Protein AF-A0A1I0N779-F1 (afdb_monomer_lite)

Foldseek 3Di:
DDDDPVPVVVVVVVVVLVVVLVVLLVQLVVLLVVLVVCVVVVPPPSSLVSPLSSLVSQLVSCVSVVPPVSNVVSVVVNVVSVVVVVVD

Radius of gyration: 17.85 Å; chains: 1; bounding box: 55×30×44 Å

Sequence (88 aa):
MGGSPVRSDAILQSGSREHVVFAIKWGASAIQIIGYTATGFGWTPWNLYLFLAGVLGWFAVGALWNDKALMLVHLVALIAMIAGMTNS

Organism: NCBI:txid1173584

Secondary structure (DSSP, 8-state):
----THHHHHHHHHHHHHHHHHHHHHHHHHHHHHHHHHHHTT-TTHHHHHHHHHHHHHHHHHHHHT-HHHHHHHHHHHHHHHHHHHT-

pLDDT: mean 92.35, std 10.76, range [52.69, 98.69]

Structure (mmCIF, N/CA/C/O backbone):
data_AF-A0A1I0N779-F1
#
_entry.id   AF-A0A1I0N779-F1
#
loop_
_atom_site.group_PDB
_atom_site.id
_atom_site.type_symbol
_atom_site.label_atom_id
_atom_site.label_alt_id
_atom_site.label_comp_id
_atom_site.label_asym_id
_atom_site.label_entity_id
_atom_site.label_seq_id
_atom_site.pdbx_PDB_ins_code
_atom_site.Cartn_x
_atom_site.Cartn_y
_atom_site.Cartn_z
_atom_site.occupancy
_atom_site.B_iso_or_equiv
_atom_site.auth_seq_id
_atom_site.auth_comp_id
_atom_site.auth_asym_id
_atom_site.auth_atom_id
_atom_site.pdbx_PDB_model_num
ATOM 1 N N . MET A 1 1 ? -36.297 19.786 27.393 1.00 52.69 1 MET A N 1
ATOM 2 C CA . MET A 1 1 ? -36.373 18.605 26.508 1.00 52.69 1 MET A CA 1
ATOM 3 C C . MET A 1 1 ? -35.301 18.757 25.443 1.00 52.69 1 MET A C 1
ATOM 5 O O . MET A 1 1 ? -35.439 19.620 24.593 1.00 52.69 1 MET A O 1
ATOM 9 N N . GLY A 1 2 ? -34.210 18.004 25.535 1.00 56.16 2 GLY A N 1
ATOM 10 C CA . GLY A 1 2 ? -33.141 18.003 24.536 1.00 56.16 2 GLY A CA 1
ATOM 11 C C . GLY A 1 2 ? -32.464 16.643 24.580 1.00 56.16 2 GLY A C 1
ATOM 12 O O . GLY A 1 2 ? -31.687 16.382 25.492 1.00 56.16 2 GLY A O 1
ATOM 13 N N . GLY A 1 3 ? -32.840 15.744 23.669 1.00 63.09 3 GLY A N 1
ATOM 14 C CA . GLY A 1 3 ? -32.130 14.480 23.485 1.00 63.09 3 GLY A CA 1
ATOM 15 C C . GLY A 1 3 ? -30.757 14.800 22.912 1.00 63.09 3 GLY A C 1
ATOM 16 O O . GLY A 1 3 ? -30.671 15.437 21.866 1.00 63.09 3 GLY A O 1
ATOM 17 N N . SER A 1 4 ? -29.690 14.458 23.627 1.00 62.97 4 SER A N 1
ATOM 18 C CA . SER A 1 4 ? -28.339 14.858 23.248 1.00 62.97 4 SER A CA 1
ATOM 19 C C . SER A 1 4 ? -27.885 14.127 21.966 1.00 62.97 4 SER A C 1
ATOM 21 O O . SER A 1 4 ? -27.844 12.896 21.956 1.00 62.97 4 SER A O 1
ATOM 23 N N . PRO A 1 5 ? -27.493 14.845 20.891 1.00 65.75 5 PRO A N 1
ATOM 24 C CA . PRO A 1 5 ? -27.075 14.252 19.606 1.00 65.75 5 PRO A CA 1
ATOM 25 C C . PRO A 1 5 ? -25.756 13.446 19.650 1.00 65.75 5 PRO A C 1
ATOM 27 O O . PRO A 1 5 ? -25.370 12.793 18.689 1.00 65.75 5 PRO A O 1
ATOM 30 N N . VAL A 1 6 ? -25.088 13.390 20.802 1.00 72.94 6 VAL A N 1
ATOM 31 C CA . VAL A 1 6 ? -23.704 12.912 20.950 1.00 72.94 6 VAL A CA 1
ATOM 32 C C . VAL A 1 6 ? -23.502 11.429 20.592 1.00 72.94 6 VAL A C 1
ATOM 34 O O . VAL A 1 6 ? -22.433 11.059 20.112 1.00 72.94 6 VAL A O 1
ATOM 37 N N . ARG A 1 7 ? -24.498 10.555 20.812 1.00 75.81 7 ARG A N 1
ATOM 38 C CA . ARG A 1 7 ? -24.324 9.103 20.600 1.00 75.81 7 ARG A CA 1
ATOM 39 C C . ARG A 1 7 ? -24.534 8.674 19.148 1.00 75.81 7 ARG A C 1
ATOM 41 O O . ARG A 1 7 ? -23.778 7.840 18.666 1.00 75.81 7 ARG A O 1
ATOM 48 N N . SER A 1 8 ? -25.546 9.207 18.465 1.00 76.50 8 SER A N 1
ATOM 49 C CA . SER A 1 8 ? -25.881 8.796 17.094 1.00 76.50 8 SER A CA 1
ATOM 50 C C . SER A 1 8 ? -24.815 9.249 16.099 1.00 76.50 8 SER A C 1
ATOM 52 O O . SER A 1 8 ? -24.371 8.450 15.277 1.00 76.50 8 SER A O 1
ATOM 54 N N . ASP A 1 9 ? -24.335 10.487 16.239 1.00 77.12 9 ASP A N 1
ATOM 55 C CA . ASP A 1 9 ? -23.330 11.070 15.343 1.00 77.12 9 ASP A CA 1
ATOM 56 C C . ASP A 1 9 ? -22.004 10.295 15.395 1.00 77.12 9 ASP A C 1
ATOM 58 O O . ASP A 1 9 ? -21.398 10.010 14.361 1.00 77.12 9 ASP A O 1
ATOM 62 N N . ALA A 1 10 ? -21.592 9.862 16.593 1.00 78.44 10 ALA A N 1
ATOM 63 C CA . ALA A 1 10 ? -20.385 9.061 16.787 1.00 78.44 10 ALA A CA 1
ATOM 64 C C . ALA A 1 10 ? -20.466 7.681 16.103 1.00 78.44 10 ALA A C 1
ATOM 66 O O . ALA A 1 10 ? -19.479 7.224 15.528 1.00 78.44 10 ALA A O 1
ATOM 67 N N . ILE A 1 11 ? -21.639 7.036 16.125 1.00 78.81 11 ILE A N 1
ATOM 68 C CA . ILE A 1 11 ? -21.863 5.724 15.491 1.00 78.81 11 ILE A CA 1
ATOM 69 C C . ILE A 1 11 ? -21.897 5.844 13.961 1.00 78.81 11 ILE A C 1
ATOM 71 O O . ILE A 1 11 ? -21.349 4.995 13.255 1.00 78.81 11 ILE A O 1
ATOM 75 N N . LEU A 1 12 ? -22.491 6.916 13.426 1.00 81.06 12 LEU A N 1
ATOM 76 C CA . LEU A 1 12 ? -22.466 7.179 11.984 1.00 81.06 12 LEU A CA 1
ATOM 77 C C . LEU A 1 12 ? -21.044 7.480 11.498 1.00 81.06 12 LEU A C 1
ATOM 79 O O . LEU A 1 12 ? -20.639 7.023 10.426 1.00 81.06 12 LEU A O 1
ATOM 83 N N . GLN A 1 13 ? -20.263 8.204 12.303 1.00 80.94 13 GLN A N 1
ATOM 84 C CA . GLN A 1 13 ? -18.877 8.513 11.977 1.00 80.94 13 GLN A CA 1
ATOM 85 C C . GLN A 1 13 ? -17.972 7.275 12.028 1.00 80.94 13 GLN A C 1
ATOM 87 O O . GLN A 1 13 ? -17.147 7.102 11.124 1.00 80.94 13 GLN A O 1
ATOM 92 N N . SER A 1 14 ? -18.125 6.402 13.031 1.00 80.88 14 SER A N 1
ATOM 93 C CA . SER A 1 14 ? -17.360 5.149 13.104 1.00 80.88 14 SER A CA 1
ATOM 94 C C . SER A 1 14 ? -17.689 4.237 11.924 1.00 80.88 14 SER A C 1
ATOM 96 O O . SER A 1 14 ? -16.775 3.794 11.229 1.00 80.88 14 SER A O 1
ATOM 98 N N . GLY A 1 15 ? -18.980 4.065 11.619 1.00 87.06 15 GLY A N 1
ATOM 99 C CA . GLY A 1 15 ? -19.424 3.289 10.463 1.00 87.06 15 GLY A CA 1
ATOM 100 C C . GLY A 1 15 ? -18.868 3.843 9.151 1.00 87.06 15 GLY A C 1
ATOM 101 O O . GLY A 1 15 ? -18.316 3.094 8.350 1.00 87.06 15 GLY A O 1
ATOM 102 N N . SER A 1 16 ? -18.934 5.158 8.925 1.00 90.25 16 SER A N 1
ATOM 103 C CA . SER A 1 16 ? -18.384 5.784 7.711 1.00 90.25 16 SER A CA 1
ATOM 104 C C . SER A 1 16 ? -16.876 5.541 7.556 1.00 90.25 16 SER A C 1
ATOM 106 O O . SER A 1 16 ? -16.413 5.127 6.489 1.00 90.25 16 SER A O 1
ATOM 108 N N . ARG A 1 17 ? -16.103 5.710 8.638 1.00 90.75 17 ARG A N 1
ATOM 109 C CA . ARG A 1 17 ? -14.654 5.457 8.627 1.00 90.75 17 ARG A CA 1
ATOM 110 C C . ARG A 1 17 ? -14.333 4.000 8.287 1.00 90.75 17 ARG A C 1
ATOM 112 O O . ARG A 1 17 ? -13.409 3.760 7.512 1.00 90.75 17 ARG A O 1
ATOM 119 N N . GLU A 1 18 ? -15.079 3.042 8.827 1.00 93.12 18 GLU A N 1
ATOM 120 C CA . GLU A 1 18 ? -14.879 1.617 8.541 1.00 93.12 18 GLU A CA 1
ATOM 121 C C . GLU A 1 18 ? -15.095 1.282 7.060 1.00 93.12 18 GLU A C 1
ATOM 123 O O . GLU A 1 18 ? -14.269 0.583 6.470 1.00 93.12 18 GLU A O 1
ATOM 128 N N . HIS A 1 19 ? -16.136 1.833 6.428 1.00 95.00 19 HIS A N 1
ATOM 129 C CA . HIS A 1 19 ? -16.381 1.641 4.994 1.00 95.00 19 HIS A CA 1
ATOM 130 C C . HIS A 1 19 ? -15.248 2.217 4.136 1.00 95.00 19 HIS A C 1
ATOM 132 O O . HIS A 1 19 ? -14.805 1.572 3.183 1.00 95.00 19 HIS A O 1
ATOM 138 N N . VAL A 1 20 ? -14.743 3.404 4.490 1.00 95.44 20 VAL A N 1
ATOM 139 C CA . VAL A 1 20 ? -13.610 4.032 3.793 1.00 95.44 20 VAL A CA 1
ATOM 140 C C . VAL A 1 20 ? -12.359 3.163 3.905 1.00 95.44 20 VAL A C 1
ATOM 142 O O . VAL A 1 20 ? -11.736 2.841 2.894 1.00 95.44 20 VAL A O 1
ATOM 145 N N . VAL A 1 21 ? -12.014 2.728 5.118 1.00 96.81 21 VAL A N 1
ATOM 146 C CA . VAL A 1 21 ? -10.875 1.831 5.356 1.00 96.81 21 VAL A CA 1
ATOM 147 C C . VAL A 1 21 ? -11.019 0.535 4.562 1.00 96.81 21 VAL A C 1
ATOM 149 O O . VAL A 1 21 ? -10.059 0.086 3.936 1.00 96.81 21 VAL A O 1
ATOM 152 N N . PHE A 1 22 ? -12.209 -0.068 4.575 1.00 97.25 22 PHE A N 1
ATOM 153 C CA . PHE A 1 22 ? -12.489 -1.296 3.842 1.00 97.25 22 PHE A CA 1
ATOM 154 C C . PHE A 1 22 ? -12.239 -1.113 2.342 1.00 97.25 22 PHE A C 1
ATOM 156 O O . PHE A 1 22 ? -11.499 -1.901 1.748 1.00 97.25 22 PHE A O 1
ATOM 163 N N . ALA A 1 23 ? -12.795 -0.054 1.749 1.00 98.00 23 ALA A N 1
ATOM 164 C CA . ALA A 1 23 ? -12.640 0.242 0.330 1.00 98.00 23 ALA A CA 1
ATOM 165 C C . ALA A 1 23 ? -11.169 0.462 -0.053 1.00 98.00 23 ALA A C 1
ATOM 167 O O . ALA A 1 23 ? -10.689 -0.142 -1.014 1.00 98.00 23 ALA A O 1
ATOM 168 N N . ILE A 1 24 ? -10.432 1.262 0.726 1.00 98.06 24 ILE A N 1
ATOM 169 C CA . ILE A 1 24 ? -9.013 1.542 0.459 1.00 98.06 24 ILE A CA 1
ATOM 170 C C . ILE A 1 24 ? -8.186 0.261 0.576 1.00 98.06 24 ILE A C 1
ATOM 172 O O . ILE A 1 24 ? -7.384 -0.023 -0.310 1.00 98.06 24 ILE A O 1
ATOM 176 N N . LYS A 1 25 ? -8.398 -0.543 1.624 1.00 97.00 25 LYS A N 1
ATOM 177 C CA . LYS A 1 25 ? -7.651 -1.788 1.848 1.00 97.00 25 LYS A CA 1
ATOM 178 C C . LYS A 1 25 ? -7.806 -2.763 0.685 1.00 97.00 25 LYS A C 1
ATOM 180 O O . LYS A 1 25 ? -6.814 -3.292 0.178 1.00 97.00 25 LYS A O 1
ATOM 185 N N . TRP A 1 26 ? -9.042 -3.003 0.256 1.00 98.44 26 TRP A N 1
ATOM 186 C CA . TRP A 1 26 ? -9.312 -3.926 -0.844 1.00 98.44 26 TRP A CA 1
ATOM 187 C C . TRP A 1 26 ? -8.842 -3.373 -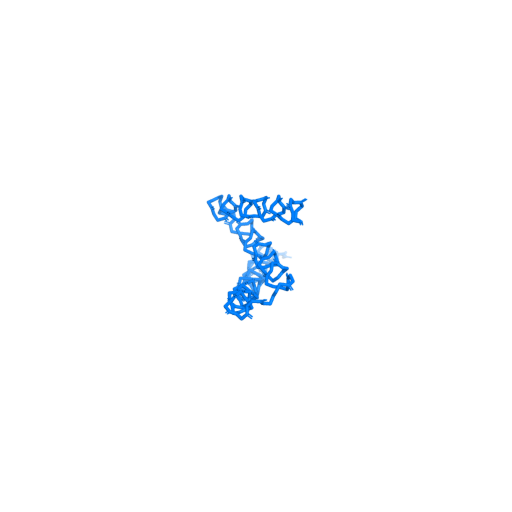2.188 1.00 98.44 26 TRP A C 1
ATOM 189 O O . TRP A 1 26 ? -8.226 -4.114 -2.952 1.00 98.44 26 TRP A O 1
ATOM 199 N N . GLY A 1 27 ? -9.038 -2.076 -2.444 1.00 98.56 27 GLY A N 1
ATOM 200 C CA . GLY A 1 27 ? -8.521 -1.414 -3.642 1.00 98.56 27 GLY A CA 1
ATOM 201 C C . GLY A 1 27 ? -6.995 -1.492 -3.736 1.00 98.56 27 GLY A C 1
ATOM 202 O O . GLY A 1 27 ? -6.463 -1.955 -4.743 1.00 98.56 27 GLY A O 1
ATOM 203 N N . ALA A 1 28 ? -6.285 -1.136 -2.663 1.00 98.44 28 ALA A N 1
ATOM 204 C CA . ALA A 1 28 ? -4.825 -1.211 -2.585 1.00 98.44 28 ALA A CA 1
ATOM 205 C C . ALA A 1 28 ? -4.302 -2.641 -2.800 1.00 98.44 28 ALA A C 1
ATOM 207 O O . ALA A 1 28 ? -3.311 -2.848 -3.503 1.00 98.44 28 ALA A O 1
ATOM 208 N N . SER A 1 29 ? -4.991 -3.636 -2.233 1.00 98.44 29 SER A N 1
ATOM 209 C CA . SER A 1 29 ? -4.654 -5.055 -2.406 1.00 98.44 29 SER A CA 1
ATOM 210 C C . SER A 1 29 ? -4.840 -5.519 -3.849 1.00 98.44 29 SER A C 1
ATOM 212 O O . SER A 1 29 ? -3.946 -6.152 -4.406 1.00 98.44 29 SER A O 1
ATOM 214 N N . ALA A 1 30 ? -5.969 -5.177 -4.475 1.00 98.69 30 ALA A N 1
ATOM 215 C CA . ALA A 1 30 ? -6.238 -5.522 -5.868 1.00 98.69 30 ALA A CA 1
ATOM 216 C C . ALA A 1 30 ? -5.186 -4.912 -6.805 1.00 98.69 30 ALA A C 1
ATOM 218 O O . ALA A 1 30 ? -4.642 -5.606 -7.662 1.00 98.69 30 ALA A O 1
ATOM 219 N N . ILE A 1 31 ? -4.835 -3.642 -6.589 1.00 98.56 31 ILE A N 1
ATOM 220 C CA . ILE A 1 31 ? -3.794 -2.958 -7.360 1.00 98.56 31 ILE A CA 1
ATOM 221 C C . ILE A 1 31 ? -2.434 -3.658 -7.191 1.00 98.56 31 ILE A C 1
ATOM 223 O O . ILE A 1 31 ? -1.764 -3.907 -8.193 1.00 98.56 31 ILE A O 1
ATOM 227 N N . GLN A 1 32 ? -2.035 -4.036 -5.968 1.00 97.81 32 GLN A N 1
ATOM 228 C CA . GLN A 1 32 ? -0.787 -4.786 -5.755 1.00 97.81 32 GLN A CA 1
ATOM 229 C C . GLN A 1 32 ? -0.787 -6.144 -6.466 1.00 97.81 32 GLN A C 1
ATOM 231 O O . GLN A 1 32 ? 0.215 -6.500 -7.076 1.00 97.81 32 GLN A O 1
ATOM 236 N N . ILE A 1 33 ? -1.897 -6.889 -6.442 1.00 98.56 33 ILE A N 1
ATOM 237 C CA . ILE A 1 33 ? -2.022 -8.172 -7.158 1.00 98.56 33 ILE A CA 1
ATOM 238 C C . ILE A 1 33 ? -1.805 -7.982 -8.663 1.00 98.56 33 ILE A C 1
ATOM 240 O O . ILE A 1 33 ? -1.088 -8.763 -9.297 1.00 98.56 33 ILE A O 1
ATOM 244 N N . ILE A 1 34 ? -2.366 -6.916 -9.236 1.00 98.50 34 ILE A N 1
ATOM 245 C CA . ILE A 1 34 ? -2.130 -6.570 -10.642 1.00 98.50 34 ILE A CA 1
ATOM 246 C C . ILE A 1 34 ? -0.657 -6.173 -10.848 1.00 98.50 34 ILE A C 1
ATOM 248 O O . ILE A 1 34 ? -0.060 -6.586 -11.837 1.00 98.50 34 ILE A O 1
ATOM 252 N N . GLY A 1 35 ? -0.031 -5.461 -9.905 1.00 98.31 35 GLY A N 1
ATOM 253 C CA . GLY A 1 35 ? 1.405 -5.140 -9.929 1.00 98.31 35 GLY A CA 1
ATOM 254 C C . GLY A 1 35 ? 2.319 -6.375 -9.911 1.00 98.31 35 GLY A C 1
ATOM 255 O O . GLY A 1 35 ? 3.259 -6.464 -10.708 1.00 98.31 35 GLY A O 1
ATOM 256 N N . TYR A 1 36 ? 2.011 -7.374 -9.077 1.00 98.38 36 TYR A N 1
ATOM 257 C CA . TYR A 1 36 ? 2.706 -8.669 -9.072 1.00 98.38 36 TYR A CA 1
ATOM 258 C C . TYR A 1 36 ? 2.539 -9.397 -10.403 1.00 98.38 36 TYR A C 1
ATOM 260 O O . TYR A 1 36 ? 3.508 -9.917 -10.954 1.00 98.38 36 TYR A O 1
ATOM 268 N N . THR A 1 37 ? 1.328 -9.370 -10.954 1.00 98.38 37 THR A N 1
ATOM 269 C CA . THR A 1 37 ? 1.025 -9.968 -12.256 1.00 98.38 37 THR A CA 1
ATOM 270 C C . THR A 1 37 ? 1.835 -9.291 -13.365 1.00 98.38 37 THR A C 1
ATOM 272 O O . THR A 1 37 ? 2.570 -9.959 -14.086 1.00 98.38 37 THR A O 1
ATOM 275 N N . ALA A 1 38 ? 1.786 -7.960 -13.449 1.00 98.06 38 ALA A N 1
ATOM 276 C CA . ALA A 1 38 ? 2.555 -7.160 -14.399 1.00 98.06 38 ALA A CA 1
ATOM 277 C C . ALA A 1 38 ? 4.069 -7.421 -14.284 1.00 98.06 38 ALA A C 1
ATOM 279 O O . ALA A 1 38 ? 4.755 -7.499 -15.299 1.00 98.06 38 ALA A O 1
ATOM 280 N N . THR A 1 39 ? 4.584 -7.630 -13.068 1.00 97.75 39 THR A N 1
ATOM 281 C CA . THR A 1 39 ? 5.987 -8.022 -12.841 1.00 97.75 39 THR A CA 1
ATOM 282 C C . THR A 1 39 ? 6.297 -9.395 -13.425 1.00 97.75 39 THR A C 1
ATOM 284 O O . THR A 1 39 ? 7.303 -9.544 -14.113 1.00 97.75 39 THR A O 1
ATOM 287 N N . GLY A 1 40 ? 5.420 -10.379 -13.211 1.00 97.81 40 GLY A N 1
ATOM 288 C CA . GLY A 1 40 ? 5.563 -11.717 -13.792 1.00 97.81 40 GLY A CA 1
ATOM 289 C C . GLY A 1 40 ? 5.570 -11.719 -15.324 1.00 97.81 40 GLY A C 1
ATOM 290 O O . GLY A 1 40 ? 6.268 -12.527 -15.929 1.00 97.81 40 GLY A O 1
ATOM 291 N N . PHE A 1 41 ? 4.852 -10.784 -15.952 1.00 97.69 41 PHE A N 1
ATOM 292 C CA . PHE A 1 41 ? 4.834 -10.603 -17.408 1.00 97.69 41 PHE A CA 1
ATOM 293 C C . PHE A 1 41 ? 5.895 -9.621 -17.941 1.00 97.69 41 PHE A C 1
ATOM 295 O O . PHE A 1 41 ? 5.946 -9.383 -19.147 1.00 97.69 41 PHE A O 1
ATOM 302 N N . GLY A 1 42 ? 6.742 -9.044 -17.081 1.00 96.38 42 GLY A N 1
ATOM 303 C CA . GLY A 1 42 ? 7.790 -8.101 -17.491 1.00 96.38 42 GLY A CA 1
ATOM 304 C C . GLY A 1 42 ? 7.271 -6.739 -17.974 1.00 96.38 42 GLY A C 1
ATOM 305 O O . GLY A 1 42 ? 7.936 -6.068 -18.762 1.00 96.38 42 GLY A O 1
ATOM 306 N N . TRP A 1 43 ? 6.081 -6.320 -17.540 1.00 97.38 43 TRP A N 1
ATOM 307 C CA . TRP A 1 43 ? 5.454 -5.059 -17.949 1.00 97.38 43 TRP A CA 1
ATOM 308 C C . TRP A 1 43 ? 6.014 -3.861 -17.180 1.00 97.38 43 TRP A C 1
ATOM 310 O O . TRP A 1 43 ? 5.386 -3.327 -16.260 1.00 97.38 43 TRP A O 1
ATOM 320 N N . THR A 1 44 ? 7.192 -3.414 -17.602 1.00 94.56 44 THR A N 1
ATOM 321 C CA . THR A 1 44 ? 7.864 -2.217 -17.084 1.00 94.56 44 THR A CA 1
ATOM 322 C C . THR A 1 44 ? 7.504 -0.987 -17.935 1.00 94.56 44 THR A C 1
ATOM 324 O O . THR A 1 44 ? 7.486 -1.097 -19.161 1.00 94.56 44 THR A O 1
ATOM 327 N N . PRO A 1 45 ? 7.224 0.193 -17.338 1.00 94.25 45 PRO A N 1
ATOM 328 C CA . PRO A 1 45 ? 7.263 0.515 -15.903 1.00 94.25 45 PRO A CA 1
ATOM 329 C C . PRO A 1 45 ? 5.916 0.351 -15.174 1.00 94.25 45 PRO A C 1
ATOM 331 O O . PRO A 1 45 ? 5.799 0.724 -14.008 1.00 94.25 45 PRO A O 1
ATOM 334 N N . TRP A 1 46 ? 4.882 -0.178 -15.836 1.00 96.88 46 TRP A N 1
ATOM 335 C CA . TRP A 1 46 ? 3.523 -0.252 -15.283 1.00 96.88 46 TRP A CA 1
ATOM 336 C C . TRP A 1 46 ? 3.443 -1.000 -13.954 1.00 96.88 46 TRP A C 1
ATOM 338 O O . TRP A 1 46 ? 2.736 -0.560 -13.047 1.00 96.88 46 TRP A O 1
ATOM 348 N N . ASN A 1 47 ? 4.193 -2.091 -13.810 1.00 97.19 47 ASN A N 1
ATOM 349 C CA . ASN A 1 47 ? 4.300 -2.819 -12.551 1.00 97.19 47 ASN A CA 1
ATOM 350 C C . ASN A 1 47 ? 4.742 -1.922 -11.380 1.00 97.19 47 ASN A C 1
ATOM 352 O O . ASN A 1 47 ? 4.153 -1.994 -10.301 1.00 97.19 47 ASN A O 1
ATOM 356 N N . LEU A 1 48 ? 5.718 -1.036 -11.599 1.00 96.50 48 LEU A N 1
ATOM 357 C CA . LEU A 1 48 ? 6.228 -0.114 -10.584 1.00 96.50 48 LEU A CA 1
ATOM 358 C C . LEU A 1 48 ? 5.163 0.905 -10.175 1.00 96.50 48 LEU A C 1
ATOM 360 O O . LEU A 1 48 ? 4.969 1.123 -8.983 1.00 96.50 48 LEU A O 1
ATOM 364 N N . TYR A 1 49 ? 4.423 1.478 -11.129 1.00 97.19 49 TYR A N 1
ATOM 365 C CA . TYR A 1 49 ? 3.340 2.420 -10.817 1.00 97.19 49 TYR A CA 1
ATOM 366 C C . TYR A 1 49 ? 2.184 1.763 -10.058 1.00 97.19 49 TYR A C 1
ATOM 368 O O . TYR A 1 49 ? 1.647 2.355 -9.119 1.00 97.19 49 TYR A O 1
ATOM 376 N N . LEU A 1 50 ? 1.834 0.524 -10.415 1.00 98.12 50 LEU A N 1
ATOM 377 C CA . LEU A 1 50 ? 0.830 -0.259 -9.696 1.00 98.12 50 LEU A CA 1
ATOM 378 C C . LEU A 1 50 ? 1.275 -0.528 -8.255 1.00 98.12 50 LEU A C 1
ATOM 380 O O . LEU A 1 50 ? 0.523 -0.261 -7.319 1.00 98.12 50 LEU A O 1
ATOM 384 N N . PHE A 1 51 ? 2.514 -0.975 -8.043 1.00 97.94 51 PHE A N 1
ATOM 385 C CA . PHE A 1 51 ? 3.035 -1.157 -6.689 1.00 97.94 51 PHE A CA 1
ATOM 386 C C . PHE A 1 51 ? 3.065 0.146 -5.890 1.00 97.94 51 PHE A C 1
ATOM 388 O O . PHE A 1 51 ? 2.665 0.140 -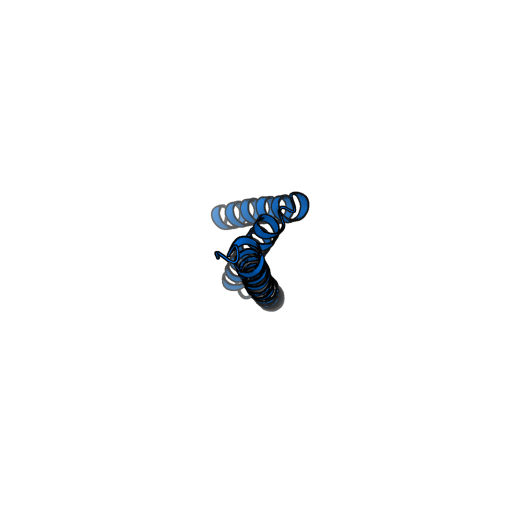4.731 1.00 97.94 51 PHE A O 1
ATOM 395 N N . LEU A 1 52 ? 3.445 1.267 -6.505 1.00 97.81 52 LEU A N 1
ATOM 396 C CA . LEU A 1 52 ? 3.437 2.591 -5.874 1.00 97.81 52 LEU A CA 1
ATOM 397 C C . LEU A 1 52 ? 2.043 2.953 -5.352 1.00 97.81 52 LEU A C 1
ATOM 399 O O . LEU A 1 52 ? 1.883 3.312 -4.185 1.00 97.81 52 LEU A O 1
ATOM 403 N N . ALA A 1 53 ? 1.024 2.806 -6.202 1.00 98.19 53 ALA A N 1
ATOM 404 C CA . ALA A 1 53 ? -0.364 3.063 -5.834 1.00 98.19 53 ALA A CA 1
ATOM 405 C C . ALA A 1 53 ? -0.851 2.109 -4.728 1.00 98.19 53 ALA A C 1
ATOM 407 O O . ALA A 1 53 ? -1.501 2.541 -3.773 1.00 98.19 53 ALA A O 1
ATOM 408 N N . GLY A 1 54 ? -0.489 0.827 -4.812 1.00 98.38 54 GLY A N 1
ATOM 409 C CA . GLY A 1 54 ? -0.799 -0.165 -3.784 1.00 98.38 54 GLY A CA 1
ATOM 410 C C . GLY A 1 54 ? -0.148 0.145 -2.431 1.00 98.38 54 GLY A C 1
ATOM 411 O O . GLY A 1 54 ? -0.818 0.092 -1.399 1.00 98.38 54 GLY A O 1
ATOM 412 N N . VAL A 1 55 ? 1.133 0.522 -2.423 1.00 98.38 55 VAL A N 1
ATOM 413 C CA . VAL A 1 55 ? 1.890 0.882 -1.213 1.00 98.38 55 VAL A CA 1
ATOM 414 C C . VAL A 1 55 ? 1.325 2.145 -0.564 1.00 98.38 55 VAL A C 1
ATOM 416 O O . VAL A 1 55 ? 1.132 2.164 0.652 1.00 98.38 55 VAL A O 1
ATOM 419 N N . LEU A 1 56 ? 0.990 3.170 -1.353 1.00 98.31 56 LEU A N 1
ATOM 420 C CA . LEU A 1 56 ? 0.337 4.386 -0.855 1.00 98.31 56 LEU A CA 1
ATOM 421 C C . LEU A 1 56 ? -1.027 4.084 -0.222 1.00 98.31 56 LEU A C 1
ATOM 423 O O . LEU A 1 56 ? -1.332 4.590 0.860 1.00 98.31 56 LEU A O 1
ATOM 427 N N . GLY A 1 57 ? -1.830 3.229 -0.859 1.00 98.12 57 GLY A N 1
ATOM 428 C CA . GLY A 1 57 ? -3.119 2.804 -0.316 1.00 98.12 57 GLY A CA 1
ATOM 429 C C . GLY A 1 57 ? -2.979 2.073 1.023 1.00 98.12 57 GLY A C 1
ATOM 430 O O . GLY A 1 57 ? -3.684 2.391 1.979 1.00 98.12 57 GLY A O 1
ATOM 431 N N . TRP A 1 58 ? -2.023 1.151 1.141 1.00 98.44 58 TRP A N 1
ATOM 432 C CA . TRP A 1 58 ? -1.764 0.447 2.400 1.00 98.44 58 TRP A CA 1
ATOM 433 C C . TRP A 1 58 ? -1.146 1.330 3.490 1.00 98.44 58 TRP A C 1
ATOM 435 O O . TRP A 1 58 ? -1.491 1.176 4.664 1.00 98.44 58 TRP A O 1
ATOM 445 N N . PHE A 1 59 ? -0.307 2.300 3.123 1.00 98.31 59 PHE A N 1
ATOM 446 C CA . PHE A 1 59 ? 0.160 3.325 4.054 1.00 98.31 59 PHE A CA 1
ATOM 447 C C . PHE A 1 59 ? -1.015 4.136 4.621 1.00 98.31 59 PHE A C 1
ATOM 449 O O . PHE A 1 59 ? -1.095 4.341 5.834 1.00 98.31 59 PHE A O 1
ATOM 456 N N . ALA A 1 60 ? -1.968 4.537 3.769 1.00 97.94 60 ALA A N 1
ATOM 457 C CA . ALA A 1 60 ? -3.177 5.238 4.198 1.00 97.94 60 ALA A CA 1
ATOM 458 C C . ALA A 1 60 ? -4.044 4.382 5.139 1.00 97.94 60 ALA A C 1
ATOM 460 O O . ALA A 1 60 ? -4.536 4.896 6.143 1.00 97.94 60 ALA A O 1
ATOM 461 N N . VAL A 1 61 ? -4.184 3.077 4.877 1.00 98.19 61 VAL A N 1
ATOM 462 C CA . VAL A 1 61 ? -4.853 2.139 5.803 1.00 98.19 61 VAL A CA 1
ATOM 463 C C . VAL A 1 61 ? -4.141 2.099 7.156 1.00 98.19 61 VAL A C 1
ATOM 465 O O . VAL A 1 61 ? -4.803 2.212 8.186 1.00 98.19 61 VAL A O 1
ATOM 468 N N . GLY A 1 62 ? -2.807 2.015 7.169 1.00 97.75 62 GLY A N 1
ATOM 469 C CA . GLY A 1 62 ? -2.014 2.082 8.401 1.00 97.75 62 GLY A CA 1
ATOM 470 C C . GLY A 1 62 ? -2.256 3.366 9.190 1.00 97.75 62 GLY A C 1
ATOM 471 O O . GLY A 1 62 ? -2.488 3.307 10.396 1.00 97.75 62 GLY A O 1
ATOM 472 N N . ALA A 1 63 ? -2.299 4.515 8.512 1.00 97.56 63 ALA A N 1
ATOM 473 C CA . ALA A 1 63 ? -2.612 5.792 9.149 1.00 97.56 63 ALA A CA 1
ATOM 474 C C . ALA A 1 63 ? -4.041 5.829 9.720 1.00 97.56 63 ALA A C 1
ATOM 476 O O . ALA A 1 63 ? -4.243 6.293 10.842 1.00 97.56 63 ALA A O 1
ATOM 477 N N . LEU A 1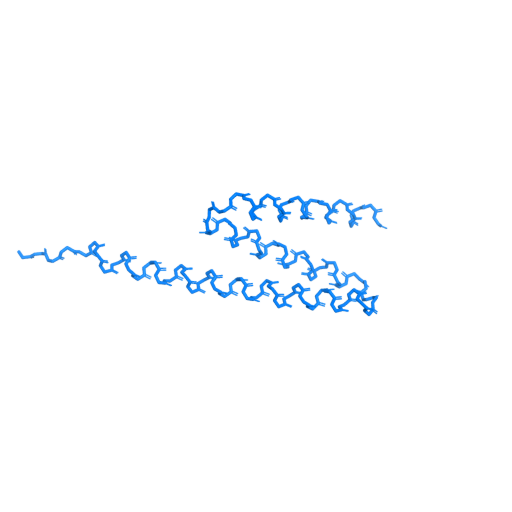 64 ? -5.027 5.299 8.987 1.00 96.00 64 LEU A N 1
ATOM 478 C CA . LEU A 1 64 ? -6.424 5.231 9.435 1.00 96.00 64 LEU A CA 1
ATOM 479 C C . LEU A 1 64 ? -6.620 4.289 10.631 1.00 96.00 64 LEU A C 1
ATOM 481 O O . LEU A 1 64 ? -7.475 4.553 11.478 1.00 96.00 64 LEU A O 1
ATOM 485 N N . TRP A 1 65 ? -5.826 3.223 10.720 1.00 97.19 65 TRP A N 1
ATOM 486 C CA . TRP A 1 65 ? -5.797 2.307 11.863 1.00 97.19 65 TRP A CA 1
ATOM 487 C C . TRP A 1 65 ? -4.863 2.740 12.995 1.00 97.19 65 TRP A C 1
ATOM 489 O O . TRP A 1 65 ? -4.887 2.124 14.056 1.00 97.19 65 TRP A O 1
ATOM 499 N N . ASN A 1 66 ? -4.075 3.803 12.807 1.00 96.69 66 ASN A N 1
ATOM 500 C CA . ASN A 1 66 ? -3.005 4.196 13.730 1.00 96.69 66 ASN A CA 1
ATOM 501 C C . ASN A 1 66 ? -1.996 3.051 13.994 1.00 96.69 66 ASN A C 1
ATOM 503 O O . ASN A 1 66 ? -1.399 2.951 15.067 1.00 96.69 66 ASN A O 1
ATOM 507 N N . ASP A 1 67 ? -1.804 2.172 13.006 1.00 98.19 67 ASP A N 1
ATOM 508 C CA . ASP A 1 67 ? -0.869 1.052 13.073 1.00 98.19 67 ASP A CA 1
ATOM 509 C C . ASP A 1 67 ? 0.506 1.500 12.568 1.00 98.19 67 ASP A C 1
ATOM 511 O O . ASP A 1 67 ? 0.780 1.575 11.365 1.00 98.19 67 ASP A O 1
ATOM 515 N N . LYS A 1 68 ? 1.393 1.802 13.520 1.00 97.94 68 LYS A N 1
ATOM 516 C CA . LYS A 1 68 ? 2.745 2.297 13.236 1.00 97.94 68 LYS A CA 1
ATOM 517 C C . LYS A 1 68 ? 3.600 1.279 12.488 1.00 97.94 68 LYS A C 1
ATOM 519 O O . LYS A 1 68 ? 4.452 1.692 11.705 1.00 97.94 68 LYS A O 1
ATOM 524 N N . ALA A 1 69 ? 3.395 -0.018 12.712 1.00 98.38 69 ALA A N 1
ATOM 525 C CA . ALA A 1 69 ? 4.162 -1.054 12.029 1.00 98.38 69 ALA A CA 1
ATOM 526 C C . ALA A 1 69 ? 3.739 -1.142 10.557 1.00 98.38 69 ALA A C 1
ATOM 528 O O . ALA A 1 69 ? 4.598 -1.129 9.671 1.00 98.38 69 ALA A O 1
ATOM 529 N N . LEU A 1 70 ? 2.427 -1.132 10.293 1.00 97.75 70 LEU A N 1
ATOM 530 C CA . LEU A 1 70 ? 1.889 -1.131 8.931 1.00 97.75 70 LEU A CA 1
ATOM 531 C C . LEU A 1 70 ? 2.319 0.124 8.156 1.00 97.75 70 LEU A C 1
ATOM 533 O O . LEU A 1 70 ? 2.718 0.020 6.993 1.00 97.75 70 LEU A O 1
ATOM 537 N N . MET A 1 71 ? 2.301 1.292 8.805 1.00 98.50 71 MET A N 1
ATOM 538 C CA . MET A 1 71 ? 2.799 2.542 8.221 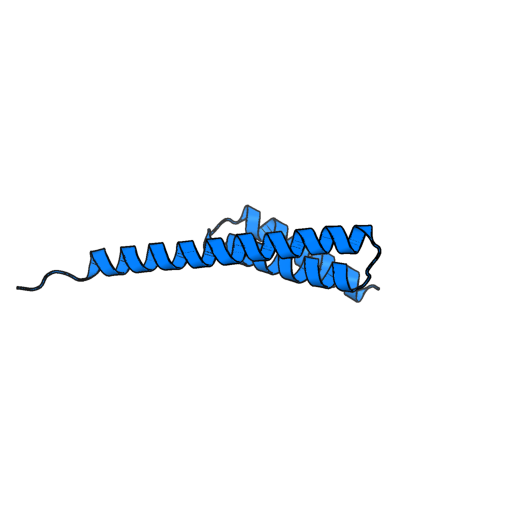1.00 98.50 71 MET A CA 1
ATOM 539 C C . MET A 1 71 ? 4.299 2.485 7.919 1.00 98.50 71 MET A C 1
ATOM 541 O O . MET A 1 71 ? 4.707 2.848 6.818 1.00 98.50 71 MET A O 1
ATOM 545 N N . LEU A 1 72 ? 5.118 2.034 8.875 1.00 98.44 72 LEU A N 1
ATOM 546 C CA . LEU A 1 72 ? 6.575 1.989 8.734 1.00 98.44 72 LEU A CA 1
ATOM 547 C C . LEU A 1 72 ? 6.989 1.144 7.525 1.00 98.44 72 LEU A C 1
ATOM 549 O O . LEU A 1 72 ? 7.770 1.607 6.696 1.00 98.44 72 LEU A O 1
ATOM 553 N N . VAL A 1 73 ? 6.445 -0.070 7.408 1.00 98.31 73 VAL A N 1
ATOM 554 C CA . VAL A 1 73 ? 6.794 -0.997 6.320 1.00 98.31 73 VAL A CA 1
ATOM 555 C C . VAL A 1 73 ? 6.479 -0.383 4.956 1.00 98.31 73 VAL A C 1
ATOM 557 O O . VAL A 1 73 ? 7.324 -0.407 4.062 1.00 98.31 73 VAL A O 1
ATOM 560 N N . HIS A 1 74 ? 5.300 0.222 4.803 1.00 98.19 74 HIS A N 1
ATOM 561 C CA . HIS A 1 74 ? 4.899 0.820 3.529 1.00 98.19 74 HIS A CA 1
ATOM 562 C C . HIS A 1 74 ? 5.637 2.124 3.232 1.00 98.19 74 HIS A C 1
ATOM 564 O O . HIS A 1 74 ? 5.948 2.393 2.076 1.00 98.19 74 HIS A O 1
ATOM 570 N N . LEU A 1 75 ? 5.988 2.911 4.249 1.00 98.31 75 LEU A N 1
ATOM 571 C CA . LEU A 1 75 ? 6.802 4.109 4.063 1.00 98.31 75 LEU A CA 1
ATOM 572 C C . LEU A 1 75 ? 8.213 3.761 3.579 1.00 98.31 75 LEU A C 1
ATOM 574 O O . LEU A 1 75 ? 8.706 4.369 2.631 1.00 98.31 75 LEU A O 1
ATOM 578 N N . VAL A 1 76 ? 8.855 2.766 4.197 1.00 98.44 76 VAL A N 1
ATOM 579 C CA . VAL A 1 76 ? 10.181 2.296 3.769 1.00 98.44 76 VAL A CA 1
ATOM 580 C C . VAL A 1 76 ? 10.114 1.725 2.352 1.00 98.44 76 VAL A C 1
ATOM 582 O O . VAL A 1 76 ? 10.956 2.072 1.524 1.00 98.44 76 VAL A O 1
ATOM 585 N N . ALA A 1 77 ? 9.093 0.919 2.042 1.00 97.69 77 ALA A N 1
ATOM 586 C CA . ALA A 1 77 ? 8.872 0.409 0.690 1.00 97.69 77 ALA A CA 1
ATOM 587 C C . ALA A 1 77 ? 8.691 1.544 -0.332 1.00 97.69 77 ALA A C 1
ATOM 589 O O . ALA A 1 77 ? 9.301 1.508 -1.398 1.00 97.69 77 ALA A O 1
ATOM 590 N N . LEU A 1 78 ? 7.916 2.581 0.007 1.00 97.62 78 LEU A N 1
ATOM 591 C CA . LEU A 1 78 ? 7.692 3.746 -0.849 1.00 97.62 78 LEU A CA 1
ATOM 592 C C . LEU A 1 78 ? 9.0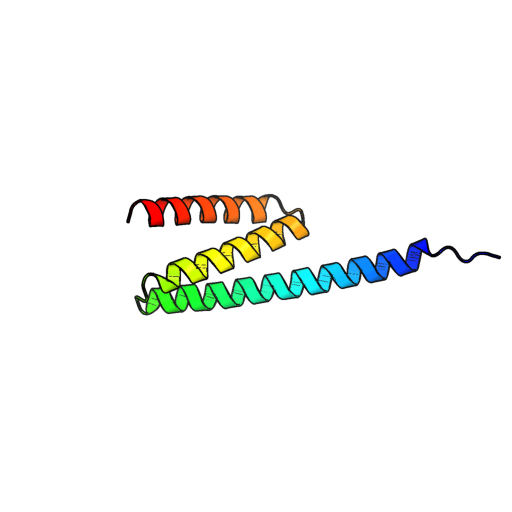02 4.479 -1.162 1.00 97.62 78 LEU A C 1
ATOM 594 O O . LEU A 1 78 ? 9.286 4.762 -2.325 1.00 97.62 78 LEU A O 1
ATOM 598 N N . ILE A 1 79 ? 9.815 4.748 -0.137 1.00 97.75 79 ILE A N 1
ATOM 599 C CA . ILE A 1 79 ? 11.123 5.401 -0.294 1.00 97.75 79 ILE A CA 1
ATOM 600 C C . ILE A 1 79 ? 12.044 4.548 -1.171 1.00 97.75 79 ILE A C 1
ATOM 602 O O . ILE A 1 79 ? 12.641 5.068 -2.113 1.00 97.75 79 ILE A O 1
ATOM 606 N N . ALA A 1 80 ? 12.134 3.244 -0.895 1.00 97.00 80 ALA A N 1
ATOM 607 C CA . ALA A 1 80 ? 12.977 2.326 -1.655 1.00 97.00 80 ALA A CA 1
ATOM 608 C C . ALA A 1 80 ? 12.567 2.258 -3.133 1.00 97.00 80 ALA A C 1
ATOM 610 O O . ALA A 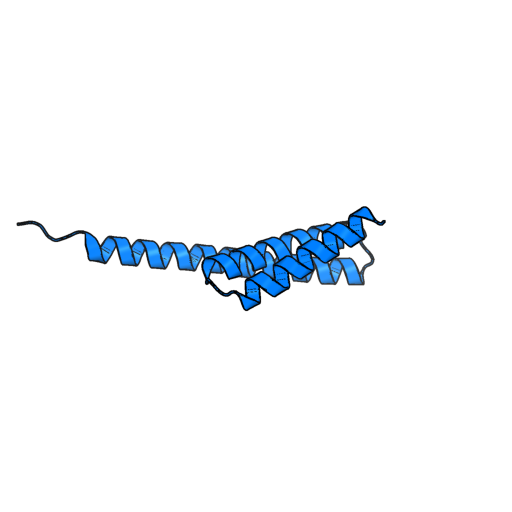1 80 ? 13.423 2.307 -4.016 1.00 97.00 80 ALA A O 1
ATOM 611 N N . MET A 1 81 ? 11.261 2.201 -3.408 1.00 95.06 81 MET A N 1
ATOM 612 C CA . MET A 1 81 ? 10.737 2.209 -4.770 1.00 95.06 81 MET A CA 1
ATOM 613 C C . MET A 1 81 ? 11.089 3.501 -5.506 1.00 95.06 81 MET A C 1
ATOM 615 O O . MET A 1 81 ? 11.626 3.427 -6.609 1.00 95.06 81 MET A O 1
ATOM 619 N N . ILE A 1 82 ? 10.816 4.666 -4.903 1.00 95.44 82 ILE A N 1
ATOM 620 C CA . ILE A 1 82 ? 11.126 5.981 -5.492 1.00 95.44 82 ILE A CA 1
ATOM 621 C C . ILE A 1 82 ? 12.619 6.090 -5.800 1.00 95.44 82 ILE A C 1
ATOM 623 O O . ILE A 1 82 ? 12.972 6.415 -6.931 1.00 95.44 82 ILE A O 1
ATOM 627 N N . ALA A 1 83 ? 13.481 5.748 -4.840 1.00 95.88 83 ALA A N 1
ATOM 628 C CA . ALA A 1 83 ? 14.928 5.763 -5.032 1.00 95.88 83 ALA A CA 1
ATOM 629 C C . ALA A 1 83 ? 15.361 4.859 -6.200 1.00 95.88 83 ALA A C 1
ATOM 631 O O . ALA A 1 83 ? 16.128 5.293 -7.061 1.00 95.88 83 ALA A O 1
ATOM 632 N N . GLY A 1 84 ? 14.822 3.636 -6.269 1.00 92.38 84 GLY A N 1
ATOM 633 C CA . GLY A 1 84 ? 15.077 2.706 -7.369 1.00 92.38 84 GLY A CA 1
ATOM 634 C C . GLY A 1 84 ? 14.694 3.292 -8.728 1.00 92.38 84 GLY A C 1
ATOM 635 O O . GLY A 1 84 ? 15.517 3.302 -9.639 1.00 92.38 84 GLY A O 1
ATOM 636 N N . MET A 1 85 ? 13.490 3.860 -8.849 1.00 91.44 85 MET A N 1
ATOM 637 C CA . MET A 1 85 ? 13.019 4.477 -10.097 1.00 91.44 85 MET A CA 1
ATOM 638 C C . MET A 1 85 ? 13.847 5.693 -10.520 1.00 91.44 85 MET A C 1
ATOM 640 O O . MET A 1 85 ? 14.030 5.902 -11.710 1.00 91.44 85 MET A O 1
ATOM 644 N N . THR A 1 86 ? 14.355 6.493 -9.577 1.00 90.38 86 THR A N 1
ATOM 645 C CA . THR A 1 86 ? 15.206 7.655 -9.900 1.00 90.38 86 THR A CA 1
ATOM 646 C C . THR A 1 86 ? 16.642 7.289 -10.281 1.00 90.38 86 THR A C 1
ATOM 648 O O . THR A 1 86 ? 17.349 8.120 -10.840 1.00 90.38 86 THR A O 1
ATOM 651 N N . ASN A 1 87 ? 17.081 6.069 -9.964 1.00 85.56 87 ASN A N 1
ATOM 652 C CA . ASN A 1 87 ? 18.409 5.541 -10.292 1.00 85.56 87 ASN A CA 1
ATOM 653 C C . ASN A 1 87 ? 18.385 4.638 -11.548 1.00 85.56 87 ASN A C 1
ATOM 655 O O . ASN A 1 87 ? 19.360 3.941 -11.826 1.00 85.56 87 ASN A O 1
ATOM 659 N N . SER A 1 88 ? 17.258 4.599 -12.259 1.00 60.09 88 SER A N 1
ATOM 660 C CA . SER A 1 88 ? 17.027 3.798 -13.471 1.00 60.09 88 SER A CA 1
ATOM 661 C C . SER A 1 88 ? 17.024 4.690 -14.705 1.00 60.09 88 SER A C 1
ATOM 663 O O . SER A 1 88 ? 17.510 4.222 -15.756 1.00 60.09 88 SER A O 1
#

InterPro domains:
  IPR046682 Protein of unknown function DUF6552 [PF20189] (15-87)